Protein AF-A0A348V0J7-F1 (afdb_monomer)

Mean predicted aligned error: 2.27 Å

Secondary structure (DSSP, 8-state):
----HHHHHHHHHHHHHHHHHHTT-S-EE----SSHHHHHHHHHHHHHH-GGGEE-

Sequence (56 aa):
MKINAPLVIKALTGFIREETRKAGFNRVILGLSGGLDSTVCLYLAVRALGPGKVLA

Foldseek 3Di:
DDDPVVVVLVVLLVVLQVVCVVVVHLADEADDPVDPVSVVVQVSNCVNRNPVRYHD

Structure (mmCIF, N/CA/C/O backbone):
data_AF-A0A348V0J7-F1
#
_entry.id   AF-A0A348V0J7-F1
#
loop_
_atom_site.group_PDB
_atom_site.id
_atom_site.type_symbol
_atom_site.label_atom_id
_atom_site.label_alt_id
_atom_site.label_comp_id
_atom_site.label_asym_id
_atom_site.label_entity_id
_atom_site.label_seq_id
_atom_site.pdbx_PDB_ins_code
_atom_site.Cartn_x
_atom_site.Cartn_y
_atom_site.Cartn_z
_atom_s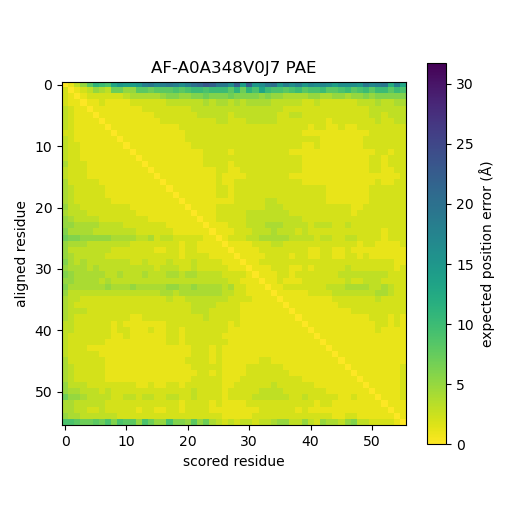ite.occupancy
_atom_site.B_iso_or_equiv
_atom_site.auth_seq_id
_atom_site.auth_comp_id
_atom_site.auth_asym_id
_atom_site.auth_atom_id
_atom_site.pdbx_PDB_model_num
ATOM 1 N N . MET A 1 1 ? 22.094 -10.618 -6.943 1.00 73.00 1 MET A N 1
ATOM 2 C CA . MET A 1 1 ? 21.189 -10.925 -5.810 1.00 73.00 1 MET A CA 1
ATOM 3 C C . MET A 1 1 ? 19.759 -10.975 -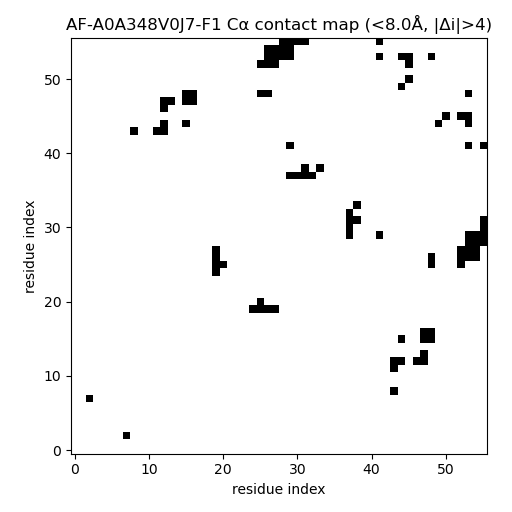6.350 1.00 73.00 1 MET A C 1
ATOM 5 O O . MET A 1 1 ? 19.414 -10.087 -7.117 1.00 73.00 1 MET A O 1
ATOM 9 N N . LYS A 1 2 ? 18.963 -12.018 -6.060 1.00 91.31 2 LYS A N 1
ATOM 10 C CA . LYS A 1 2 ? 17.563 -12.141 -6.526 1.00 91.31 2 LYS A CA 1
ATOM 11 C C . LYS A 1 2 ? 16.607 -12.008 -5.346 1.00 91.31 2 LYS A C 1
ATOM 13 O O . LYS A 1 2 ? 16.844 -12.597 -4.296 1.00 91.31 2 LYS A O 1
ATOM 18 N N . ILE A 1 3 ? 15.526 -11.260 -5.539 1.00 94.88 3 ILE A N 1
ATOM 19 C CA . ILE A 1 3 ? 14.459 -11.136 -4.549 1.00 94.88 3 ILE A CA 1
ATOM 20 C C . ILE A 1 3 ? 13.592 -12.402 -4.541 1.00 94.88 3 ILE A C 1
ATOM 22 O O . ILE A 1 3 ? 13.210 -12.910 -5.596 1.00 94.88 3 ILE A O 1
ATOM 26 N N . ASN A 1 4 ? 13.241 -12.898 -3.354 1.00 97.75 4 ASN A N 1
ATOM 27 C CA . ASN A 1 4 ? 12.164 -13.875 -3.206 1.00 97.75 4 ASN A CA 1
ATOM 28 C C . ASN A 1 4 ? 10.830 -13.114 -3.194 1.00 97.75 4 ASN A C 1
ATOM 30 O O . ASN A 1 4 ? 10.340 -12.709 -2.139 1.00 97.75 4 ASN A O 1
ATOM 34 N N . ALA A 1 5 ? 10.277 -12.860 -4.383 1.00 96.56 5 ALA A N 1
ATOM 35 C CA . ALA A 1 5 ? 9.089 -12.022 -4.530 1.00 96.56 5 ALA A CA 1
ATOM 36 C C . ALA A 1 5 ? 7.874 -12.530 -3.724 1.00 96.56 5 ALA A C 1
ATOM 38 O O . ALA A 1 5 ? 7.257 -11.706 -3.047 1.00 96.56 5 ALA A O 1
ATOM 39 N N . PRO A 1 6 ? 7.545 -13.841 -3.695 1.00 97.56 6 PRO A N 1
ATOM 40 C CA . PRO A 1 6 ? 6.449 -14.346 -2.863 1.00 97.56 6 PRO A CA 1
ATOM 41 C C . PRO A 1 6 ? 6.608 -14.030 -1.370 1.00 97.56 6 PRO A C 1
ATOM 43 O O . PRO A 1 6 ? 5.653 -13.587 -0.727 1.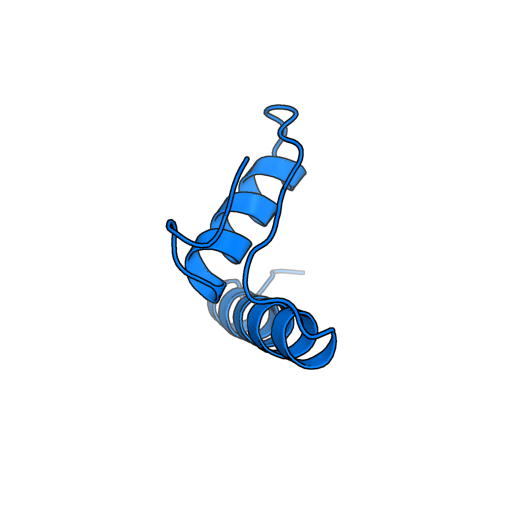00 97.56 6 PRO A O 1
ATOM 46 N N . LEU A 1 7 ? 7.816 -14.211 -0.822 1.00 98.19 7 LEU A N 1
ATOM 47 C CA . LEU A 1 7 ? 8.099 -13.908 0.582 1.00 98.19 7 LEU A CA 1
ATOM 48 C C . LEU A 1 7 ? 7.946 -12.410 0.872 1.00 98.19 7 LEU A C 1
ATOM 50 O O . LEU A 1 7 ? 7.276 -12.031 1.83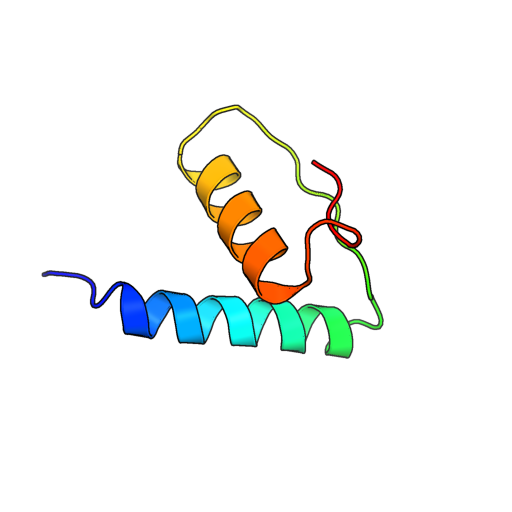2 1.00 98.19 7 LEU A O 1
ATOM 54 N N . VAL A 1 8 ? 8.528 -11.559 0.024 1.00 98.19 8 VAL A N 1
ATOM 55 C CA . VAL A 1 8 ? 8.491 -10.100 0.207 1.00 98.19 8 VAL A CA 1
ATOM 56 C C . VAL A 1 8 ? 7.071 -9.558 0.071 1.00 98.19 8 VAL A C 1
ATOM 58 O O . VAL A 1 8 ? 6.650 -8.731 0.873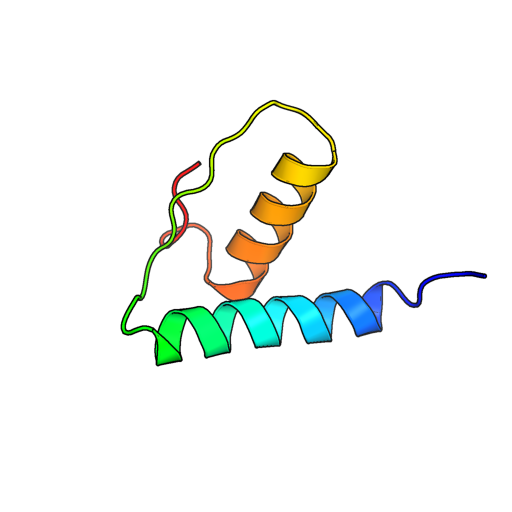 1.00 98.19 8 VAL A O 1
ATOM 61 N N . ILE A 1 9 ? 6.286 -10.078 -0.872 1.00 98.56 9 ILE A N 1
ATOM 62 C CA . ILE A 1 9 ? 4.861 -9.761 -1.003 1.00 98.56 9 ILE A CA 1
ATOM 63 C C . ILE A 1 9 ? 4.108 -10.046 0.301 1.00 98.56 9 ILE A C 1
ATOM 65 O O . ILE A 1 9 ? 3.330 -9.203 0.760 1.00 98.56 9 ILE A O 1
ATOM 69 N N . LYS A 1 10 ? 4.328 -11.223 0.902 1.00 98.62 10 LYS A N 1
ATOM 70 C CA . LYS A 1 10 ? 3.677 -11.609 2.160 1.00 98.62 10 LYS A CA 1
ATOM 71 C C . LYS A 1 10 ? 4.079 -10.667 3.297 1.00 98.62 10 LYS A C 1
ATOM 73 O O . LYS A 1 10 ? 3.213 -10.227 4.047 1.00 98.62 10 LYS A O 1
ATOM 78 N N . ALA A 1 11 ? 5.363 -10.321 3.384 1.00 98.69 11 ALA A N 1
ATOM 79 C CA . ALA A 1 11 ? 5.874 -9.396 4.391 1.00 98.69 11 ALA A CA 1
ATOM 80 C C . ALA A 1 11 ? 5.278 -7.985 4.238 1.00 98.69 11 ALA A C 1
ATOM 82 O O . ALA A 1 11 ? 4.707 -7.454 5.187 1.00 98.69 11 ALA A O 1
ATOM 83 N N . LEU A 1 12 ? 5.334 -7.403 3.035 1.00 98.69 12 LEU A N 1
ATOM 84 C CA . LEU A 1 12 ? 4.862 -6.037 2.781 1.00 98.69 12 LEU A CA 1
ATOM 85 C C . LEU A 1 12 ? 3.345 -5.898 2.943 1.00 98.69 12 LEU A C 1
ATOM 87 O O . LEU A 1 12 ? 2.873 -4.912 3.498 1.00 98.69 12 LEU A O 1
ATOM 91 N N . THR A 1 13 ? 2.563 -6.886 2.506 1.00 98.69 13 THR A N 1
ATOM 92 C CA . THR A 1 13 ? 1.102 -6.841 2.695 1.00 98.69 13 THR A CA 1
ATOM 93 C C . THR A 1 13 ? 0.691 -6.985 4.157 1.00 98.69 13 THR A C 1
ATOM 95 O O . THR A 1 13 ? -0.251 -6.317 4.588 1.00 98.69 13 THR A O 1
ATOM 98 N N . GLY A 1 14 ? 1.404 -7.814 4.929 1.00 98.62 14 GLY A N 1
ATOM 99 C CA . GLY A 1 14 ? 1.239 -7.899 6.380 1.00 98.62 14 GLY A CA 1
ATOM 100 C C . GLY A 1 14 ? 1.553 -6.567 7.057 1.00 98.62 14 GLY A C 1
ATOM 101 O O . GLY A 1 14 ? 0.714 -6.052 7.793 1.00 98.62 14 GLY A O 1
ATOM 102 N N . PH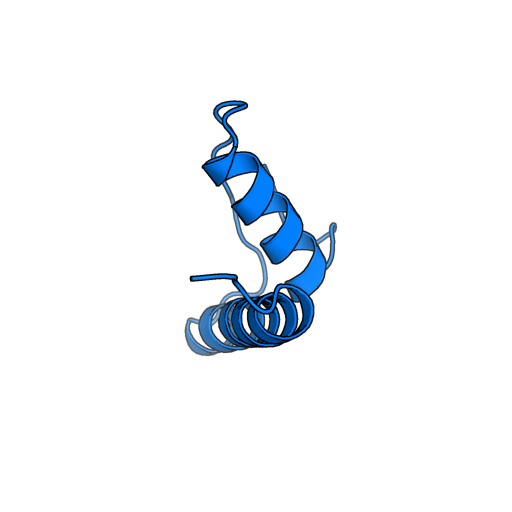E A 1 15 ? 2.701 -5.975 6.716 1.00 98.75 15 PHE A N 1
ATOM 103 C CA . PHE A 1 15 ? 3.129 -4.668 7.213 1.00 98.75 15 PHE A CA 1
ATOM 104 C C . PHE A 1 15 ? 2.099 -3.570 6.920 1.00 98.75 15 PHE A C 1
ATOM 106 O O . PHE A 1 15 ? 1.626 -2.922 7.848 1.00 98.75 15 PHE A O 1
ATOM 113 N N . ILE A 1 16 ? 1.668 -3.408 5.660 1.00 98.62 16 ILE A N 1
ATOM 114 C CA . ILE A 1 16 ? 0.671 -2.391 5.283 1.00 98.62 16 ILE A CA 1
ATOM 115 C C . ILE A 1 16 ? -0.607 -2.559 6.110 1.00 98.62 16 ILE A C 1
ATOM 117 O O . ILE A 1 16 ? -1.133 -1.582 6.638 1.00 98.62 16 ILE A O 1
ATOM 121 N N . ARG A 1 17 ? -1.110 -3.791 6.257 1.00 98.50 17 ARG A N 1
ATOM 122 C CA . ARG A 1 17 ? -2.327 -4.057 7.034 1.00 98.50 17 ARG A CA 1
ATOM 123 C C . ARG A 1 17 ? -2.155 -3.714 8.512 1.00 98.50 17 ARG A C 1
ATOM 125 O O . ARG A 1 17 ? -3.057 -3.126 9.107 1.00 98.50 17 ARG A O 1
ATOM 132 N N . GLU A 1 18 ? -1.045 -4.132 9.106 1.00 98.50 18 GLU A N 1
ATOM 133 C CA . GLU A 1 18 ? -0.796 -3.969 10.533 1.00 98.50 18 GLU A CA 1
ATOM 134 C C . GLU A 1 18 ? -0.546 -2.509 10.900 1.00 98.50 18 GLU A C 1
ATOM 136 O O . GLU A 1 18 ? -1.200 -2.005 11.811 1.00 98.50 18 GLU A O 1
ATOM 141 N N . GLU A 1 19 ? 0.316 -1.819 10.158 1.00 98.50 19 GLU A N 1
ATOM 142 C CA . GLU A 1 19 ? 0.664 -0.426 10.435 1.00 98.50 19 GLU A CA 1
ATOM 143 C C . GLU A 1 19 ? -0.502 0.523 10.149 1.00 98.50 19 GLU A C 1
ATOM 145 O O . GLU A 1 19 ? -0.776 1.405 10.959 1.00 98.50 19 GLU A O 1
ATOM 150 N N . THR A 1 20 ? -1.284 0.280 9.087 1.00 98.12 20 THR A N 1
ATOM 151 C CA . THR A 1 20 ? -2.520 1.050 8.836 1.00 98.12 20 THR A CA 1
ATOM 152 C C . THR A 1 20 ? -3.481 0.940 10.025 1.00 98.12 20 THR A C 1
ATOM 154 O O . THR A 1 20 ? -4.023 1.945 10.484 1.00 98.12 20 THR A O 1
ATOM 157 N N . ARG A 1 21 ? -3.651 -0.273 10.574 1.00 97.62 21 ARG A N 1
ATOM 158 C CA . ARG A 1 21 ? -4.520 -0.517 11.733 1.00 97.62 21 ARG A CA 1
ATOM 159 C C . ARG A 1 21 ? -3.951 0.079 13.023 1.00 97.62 21 ARG A C 1
ATOM 161 O O . ARG A 1 21 ? -4.716 0.661 13.785 1.00 97.62 21 ARG A O 1
ATOM 168 N N . LYS A 1 22 ? -2.647 -0.070 13.285 1.00 98.50 22 LYS A N 1
ATOM 169 C CA . LYS A 1 22 ? -1.977 0.509 14.467 1.00 98.50 22 LYS A CA 1
ATOM 170 C C . LYS A 1 22 ? -2.079 2.031 14.481 1.00 98.50 22 LYS A C 1
ATOM 172 O O . LYS A 1 22 ? -2.279 2.608 15.542 1.00 98.50 22 LYS A O 1
ATOM 177 N N . ALA A 1 23 ? -2.018 2.657 13.309 1.00 98.19 23 ALA A N 1
ATOM 178 C CA . ALA A 1 23 ? -2.227 4.089 13.144 1.00 98.19 23 ALA A CA 1
ATOM 179 C C . ALA A 1 23 ? -3.702 4.527 13.300 1.00 98.19 23 ALA A C 1
ATOM 181 O O . ALA A 1 23 ? -3.993 5.713 13.205 1.00 98.19 23 ALA A O 1
ATOM 182 N N . GLY A 1 24 ? -4.641 3.600 13.537 1.00 98.25 24 GLY A N 1
ATOM 183 C CA . GLY A 1 24 ? -6.064 3.902 13.727 1.00 98.25 24 GLY A CA 1
ATOM 184 C C . GLY A 1 24 ? -6.851 4.105 12.430 1.00 98.25 24 GLY A C 1
ATOM 185 O O . GLY A 1 24 ? -8.009 4.518 12.477 1.00 98.25 24 GLY A O 1
ATOM 186 N N . PHE A 1 25 ? -6.263 3.794 11.271 1.00 97.81 25 PHE A N 1
ATOM 187 C CA . PHE A 1 25 ? -6.905 3.959 9.970 1.00 97.81 25 PHE A CA 1
ATOM 188 C C . PHE A 1 25 ? -7.433 2.634 9.416 1.00 97.81 25 PHE A C 1
ATOM 190 O O . PHE A 1 25 ? -6.975 1.537 9.741 1.00 97.81 25 PHE A O 1
ATOM 197 N N . ASN A 1 26 ? -8.424 2.737 8.533 1.00 94.56 26 ASN A N 1
ATOM 198 C CA . ASN A 1 26 ? -8.997 1.598 7.817 1.00 94.56 26 ASN A CA 1
ATOM 199 C C . ASN A 1 26 ? -9.072 1.814 6.297 1.00 94.56 26 ASN A C 1
ATOM 201 O O . ASN A 1 26 ? -9.581 0.941 5.597 1.00 94.56 26 ASN A O 1
ATOM 205 N N . ARG A 1 27 ? -8.585 2.951 5.791 1.00 97.50 27 ARG A N 1
ATOM 206 C CA . ARG A 1 27 ? -8.512 3.310 4.369 1.00 97.50 27 ARG A CA 1
ATOM 207 C C . ARG A 1 27 ? -7.225 4.085 4.110 1.00 97.50 27 ARG A C 1
ATOM 209 O O . ARG A 1 27 ? -6.712 4.724 5.026 1.00 97.50 27 ARG A O 1
ATOM 216 N N . VAL A 1 28 ? -6.735 4.038 2.877 1.00 98.00 28 VAL A N 1
ATOM 217 C CA . VAL A 1 28 ? -5.538 4.768 2.438 1.00 98.00 28 VAL A CA 1
ATOM 218 C C . VAL A 1 28 ? -5.807 5.506 1.129 1.00 98.0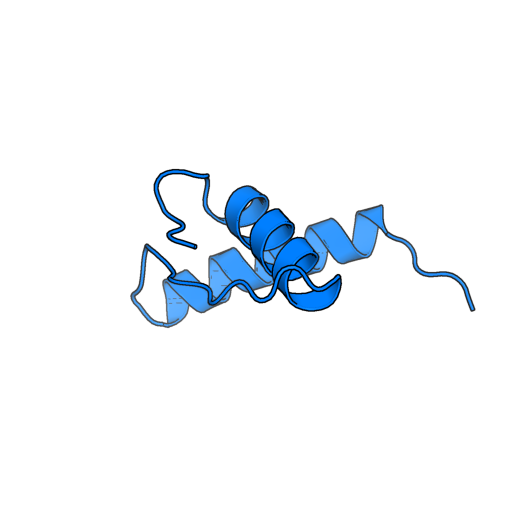0 28 VAL A C 1
ATOM 220 O O . VAL A 1 28 ? -6.618 5.062 0.315 1.00 98.00 28 VAL A O 1
ATOM 223 N N . ILE A 1 29 ? -5.112 6.626 0.939 1.00 98.00 29 ILE A N 1
ATOM 224 C CA . ILE A 1 29 ? -5.068 7.382 -0.314 1.00 98.00 29 ILE A CA 1
ATOM 225 C C . ILE A 1 29 ? -3.637 7.279 -0.845 1.00 98.00 29 ILE A C 1
ATOM 227 O O . ILE A 1 29 ? -2.692 7.491 -0.084 1.00 98.00 29 ILE A O 1
ATOM 231 N N . LEU A 1 30 ? -3.469 6.940 -2.121 1.00 97.19 30 LEU A N 1
ATOM 232 C CA . LEU A 1 30 ? -2.174 6.929 -2.799 1.00 97.19 30 LEU A CA 1
ATOM 233 C C . LEU A 1 30 ? -2.181 7.943 -3.941 1.00 97.19 30 LEU A C 1
ATOM 235 O O . LEU A 1 30 ? -3.164 8.062 -4.652 1.00 97.19 30 LEU A O 1
ATOM 239 N N . GLY A 1 31 ? -1.069 8.646 -4.141 1.00 97.44 31 GLY A N 1
ATOM 240 C CA . GLY A 1 31 ? -0.857 9.421 -5.362 1.00 97.44 31 GLY A CA 1
ATOM 241 C C . GLY A 1 31 ? -0.294 8.531 -6.468 1.00 97.44 31 GLY A C 1
ATOM 242 O O . GLY A 1 31 ? 0.733 7.875 -6.267 1.00 97.44 31 GLY A O 1
ATOM 243 N N . LEU A 1 32 ? -0.931 8.527 -7.640 1.00 97.38 32 LEU A N 1
ATOM 244 C CA . LEU A 1 32 ? -0.442 7.812 -8.818 1.00 97.38 32 LEU A CA 1
ATOM 245 C C . LEU A 1 32 ? 0.248 8.746 -9.806 1.00 97.38 32 LEU A C 1
ATOM 247 O O . LEU A 1 32 ? -0.346 9.677 -10.336 1.00 97.38 32 LEU A O 1
ATOM 251 N N . SER A 1 33 ? 1.508 8.436 -10.106 1.00 97.19 33 SER A N 1
ATOM 252 C CA . SER A 1 33 ? 2.276 9.101 -11.165 1.00 97.19 33 SER A CA 1
ATOM 253 C C . SER A 1 33 ? 2.264 8.338 -12.494 1.00 97.19 33 SER A C 1
ATOM 255 O O . SER A 1 33 ? 2.741 8.857 -13.497 1.00 97.19 33 SER A O 1
ATOM 257 N N . GLY A 1 34 ? 1.795 7.085 -12.494 1.00 95.44 34 GLY A N 1
ATOM 258 C CA . GLY A 1 34 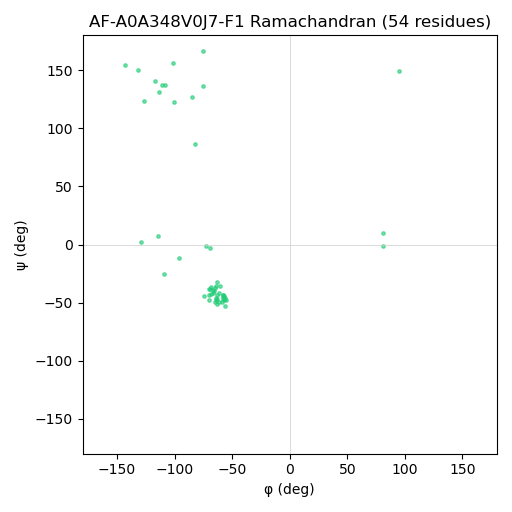? 1.968 6.140 -13.606 1.00 95.44 34 GLY A CA 1
ATOM 259 C C . GLY A 1 34 ? 3.339 5.446 -13.636 1.00 95.44 34 GLY A C 1
ATOM 260 O O . GLY A 1 34 ? 3.580 4.602 -14.494 1.00 95.44 34 GLY A O 1
ATOM 261 N N . GLY A 1 35 ? 4.237 5.769 -12.700 1.00 98.25 35 GLY A N 1
ATOM 262 C CA . GLY A 1 35 ? 5.533 5.106 -12.554 1.00 98.25 35 GLY A CA 1
ATOM 263 C C . GLY A 1 35 ? 5.440 3.711 -11.925 1.00 98.25 35 GLY A C 1
ATOM 264 O O . GLY A 1 35 ? 4.430 3.335 -11.323 1.00 98.25 35 GLY A O 1
ATOM 265 N N . LEU A 1 36 ? 6.534 2.949 -12.027 1.00 97.88 36 LEU A N 1
ATOM 266 C CA . LEU A 1 36 ? 6.636 1.598 -11.467 1.00 97.88 36 LEU A CA 1
ATOM 267 C C . LEU A 1 36 ? 6.360 1.586 -9.957 1.00 97.88 36 LEU A C 1
ATOM 269 O O . LEU A 1 36 ? 5.552 0.788 -9.486 1.00 97.88 36 LEU A O 1
ATOM 273 N N . ASP A 1 37 ? 6.983 2.501 -9.217 1.00 97.69 37 ASP A N 1
ATOM 274 C CA . ASP A 1 37 ? 6.931 2.505 -7.754 1.00 97.69 37 ASP A CA 1
ATOM 275 C C . ASP A 1 37 ? 5.515 2.764 -7.233 1.00 97.69 37 ASP A C 1
ATOM 277 O O . ASP A 1 37 ? 4.997 1.995 -6.423 1.00 97.69 37 ASP A O 1
ATOM 281 N N . SER A 1 38 ? 4.847 3.804 -7.744 1.00 97.75 38 SER A N 1
ATOM 282 C CA . SER A 1 38 ? 3.476 4.141 -7.340 1.00 97.75 38 SER A CA 1
ATOM 283 C C . SER A 1 38 ? 2.482 3.038 -7.725 1.00 97.75 38 SER A C 1
ATOM 285 O O . SER A 1 38 ? 1.595 2.706 -6.935 1.00 97.75 38 SER A O 1
ATOM 287 N N . THR A 1 39 ? 2.689 2.379 -8.869 1.00 98.25 39 THR A N 1
ATOM 288 C CA . THR A 1 39 ? 1.870 1.239 -9.314 1.00 98.25 39 THR A CA 1
ATOM 289 C C . THR A 1 39 ? 2.064 0.000 -8.430 1.00 98.25 39 THR A C 1
ATOM 291 O O . THR A 1 39 ? 1.089 -0.660 -8.060 1.00 98.25 39 THR A O 1
ATOM 294 N N . VAL A 1 40 ? 3.303 -0.317 -8.038 1.00 97.88 40 VAL A N 1
ATOM 295 C CA . VAL A 1 40 ? 3.596 -1.438 -7.126 1.00 97.88 40 VAL A CA 1
ATOM 296 C C . VAL A 1 40 ? 3.037 -1.162 -5.729 1.00 97.88 40 VAL A C 1
ATOM 298 O O . VAL A 1 40 ? 2.427 -2.055 -5.133 1.00 97.88 40 VAL A O 1
ATOM 301 N N . CYS A 1 41 ? 3.176 0.066 -5.222 1.00 98.25 41 CYS A N 1
ATOM 302 C CA . CYS A 1 41 ? 2.571 0.484 -3.957 1.00 98.25 41 CYS A CA 1
ATOM 303 C C . CYS A 1 41 ? 1.047 0.313 -3.975 1.00 98.25 41 CYS A C 1
ATOM 305 O O . CYS A 1 41 ? 0.498 -0.290 -3.050 1.00 98.25 41 CYS A O 1
ATOM 307 N N . LEU A 1 42 ? 0.371 0.754 -5.045 1.00 98.50 42 LEU A N 1
ATOM 308 C CA . LEU A 1 42 ? -1.072 0.558 -5.213 1.00 98.50 42 LEU A CA 1
ATOM 309 C C . LEU A 1 42 ? -1.447 -0.924 -5.191 1.00 98.50 42 LEU A C 1
ATOM 311 O O . LEU A 1 42 ? -2.337 -1.333 -4.443 1.00 98.50 42 LEU A O 1
ATOM 315 N N . TYR A 1 43 ? -0.748 -1.740 -5.980 1.00 98.31 43 TYR A N 1
ATOM 316 C CA . TYR A 1 43 ? -1.008 -3.173 -6.064 1.00 98.31 43 TYR A CA 1
ATOM 317 C C . TYR A 1 43 ? -0.895 -3.865 -4.698 1.00 98.31 43 TYR A C 1
ATOM 319 O O . TYR A 1 43 ? -1.760 -4.660 -4.313 1.00 98.31 43 TYR A O 1
ATOM 327 N N . LEU A 1 44 ? 0.152 -3.545 -3.935 1.00 98.62 44 LEU A N 1
ATOM 328 C CA . LEU A 1 44 ? 0.359 -4.103 -2.600 1.00 98.62 44 LEU A CA 1
ATOM 329 C C . LEU A 1 44 ? -0.661 -3.574 -1.585 1.00 98.62 44 LEU A C 1
ATOM 331 O O . LEU A 1 44 ? -1.146 -4.363 -0.772 1.00 98.62 44 LEU A O 1
ATOM 335 N N . ALA A 1 45 ? -1.040 -2.295 -1.653 1.00 98.56 45 ALA A N 1
ATOM 336 C CA . ALA A 1 45 ? -2.066 -1.711 -0.789 1.00 98.56 45 ALA A CA 1
ATOM 337 C C . ALA A 1 45 ? -3.440 -2.364 -1.013 1.00 98.56 45 ALA A C 1
ATOM 339 O O . ALA A 1 45 ? -4.084 -2.795 -0.051 1.00 98.56 45 ALA A O 1
ATOM 340 N N . VAL A 1 46 ? -3.854 -2.531 -2.275 1.00 98.56 46 VAL A N 1
ATOM 341 C CA . VAL A 1 46 ? -5.105 -3.219 -2.637 1.00 98.56 46 VAL A CA 1
ATOM 342 C C . VAL A 1 46 ? -5.078 -4.673 -2.175 1.00 98.56 46 VAL A C 1
ATOM 344 O O . VAL A 1 46 ? -6.058 -5.151 -1.609 1.00 98.56 46 VAL A O 1
ATOM 347 N N . ARG A 1 47 ? -3.953 -5.378 -2.335 1.00 98.50 47 ARG A N 1
ATOM 348 C CA . ARG A 1 47 ? -3.804 -6.753 -1.834 1.00 98.50 47 ARG A CA 1
ATOM 349 C C . ARG A 1 47 ? -3.868 -6.831 -0.301 1.00 98.50 47 ARG A C 1
ATOM 351 O O . ARG A 1 47 ? -4.401 -7.797 0.242 1.00 98.50 47 ARG A O 1
ATOM 358 N N . ALA A 1 48 ? -3.313 -5.847 0.404 1.00 98.44 48 ALA A N 1
ATOM 359 C CA . ALA A 1 48 ? -3.264 -5.830 1.864 1.00 98.44 48 ALA A CA 1
ATOM 360 C C . ALA A 1 48 ? -4.624 -5.504 2.502 1.00 98.44 48 ALA A C 1
ATOM 362 O O . ALA A 1 48 ? -5.019 -6.160 3.478 1.00 98.44 48 ALA A O 1
ATOM 363 N N . LEU A 1 49 ? -5.324 -4.505 1.956 1.00 98.25 49 LEU A N 1
ATOM 364 C CA . LEU A 1 49 ? -6.504 -3.882 2.563 1.00 98.25 49 LEU A CA 1
ATOM 365 C C . LEU A 1 49 ? -7.814 -4.223 1.832 1.00 98.25 49 LEU A C 1
ATOM 367 O O . LEU A 1 49 ? -8.871 -4.241 2.460 1.00 98.25 49 LEU A O 1
ATOM 371 N N . GLY A 1 50 ? -7.751 -4.546 0.541 1.00 98.25 50 GLY A N 1
ATOM 372 C CA . GLY A 1 50 ? -8.899 -4.714 -0.352 1.00 98.25 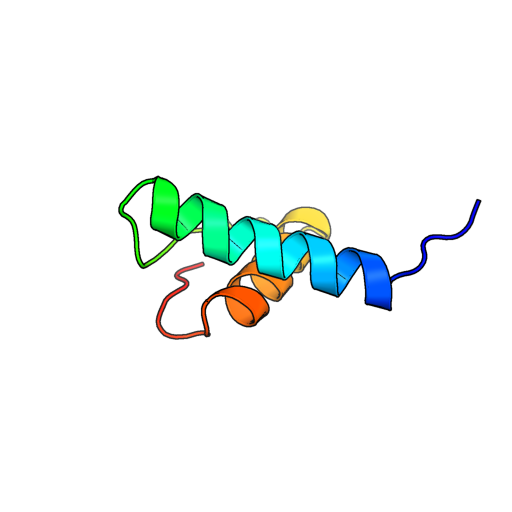50 GLY A CA 1
ATOM 373 C C . GLY A 1 50 ? -9.218 -3.431 -1.139 1.00 98.25 50 GLY A C 1
ATOM 374 O O . GLY A 1 50 ? -9.004 -2.330 -0.628 1.00 98.25 50 GLY A O 1
ATOM 375 N N . PRO A 1 51 ? -9.762 -3.541 -2.367 1.00 97.81 51 PRO A N 1
ATOM 376 C CA . PRO A 1 51 ? -9.938 -2.398 -3.271 1.00 97.81 51 PRO A CA 1
ATOM 377 C C . PRO A 1 51 ? -10.891 -1.325 -2.726 1.00 97.81 51 PRO A C 1
ATOM 379 O O . PRO A 1 51 ? -10.653 -0.145 -2.924 1.00 97.81 51 PRO A O 1
ATOM 382 N N . GLY A 1 52 ? -11.917 -1.698 -1.950 1.00 98.19 52 GLY A N 1
ATOM 383 C CA . GLY A 1 52 ? -12.849 -0.735 -1.340 1.00 98.19 52 GLY A CA 1
ATOM 384 C C . GLY A 1 52 ? -12.253 0.133 -0.221 1.00 98.19 52 GLY A C 1
ATOM 385 O O . GLY A 1 52 ? -12.953 0.975 0.339 1.00 98.19 52 GLY A O 1
ATOM 386 N N . LYS A 1 53 ? -10.985 -0.088 0.148 1.00 98.12 53 LYS A N 1
ATOM 387 C CA . LYS A 1 53 ? -10.268 0.666 1.189 1.00 98.12 53 LYS A CA 1
ATOM 388 C C . LYS A 1 53 ? -9.093 1.475 0.636 1.00 98.12 53 LYS A C 1
ATOM 390 O O . LYS A 1 53 ? -8.334 2.039 1.422 1.00 98.12 53 LYS A O 1
ATOM 395 N N . VAL A 1 54 ? -8.937 1.530 -0.685 1.00 98.56 54 VAL A N 1
ATOM 396 C CA . VAL A 1 54 ? -7.838 2.231 -1.350 1.00 98.56 54 VAL A CA 1
ATOM 397 C C . VAL A 1 54 ? -8.415 3.205 -2.370 1.00 98.56 54 VAL A C 1
ATOM 399 O O . VAL A 1 54 ? -9.167 2.797 -3.250 1.00 98.56 54 VAL A O 1
ATOM 402 N N . LEU A 1 55 ? -8.058 4.480 -2.243 1.00 98.31 55 LEU A N 1
ATOM 403 C CA . LEU A 1 55 ? -8.290 5.510 -3.256 1.00 98.31 55 LEU A CA 1
ATOM 404 C C . LEU A 1 55 ? -6.943 5.864 -3.892 1.00 98.31 55 LEU A C 1
ATOM 406 O O . LEU A 1 55 ? -5.945 5.959 -3.176 1.00 98.31 55 LEU A O 1
ATOM 410 N N . ALA A 1 56 ? -6.911 6.021 -5.210 1.00 92.50 56 ALA A N 1
ATOM 411 C CA . ALA A 1 56 ? -5.692 6.239 -5.976 1.00 92.50 56 ALA A CA 1
ATOM 412 C C . ALA A 1 56 ? -5.905 7.299 -7.058 1.00 92.50 56 ALA A C 1
ATOM 414 O O . ALA A 1 56 ? -7.058 7.378 -7.543 1.00 92.50 56 ALA A O 1
#

Radius of gyration: 11.71 Å; Cα contacts (8 Å, |Δi|>4): 50; chains: 1; bounding box: 34×24×28 Å

Nearest PDB structures (foldseek):
  2e18-assembly1_B  TM=9.159E-01  e=1.871E-02  Pyrococcus horikoshii OT3
  3n05-assembly1_A  TM=9.621E-01  e=5.494E-02  Streptomyces avermitilis
  3n05-assembly1_B  TM=8.921E-01  e=6.286E-02  Streptomyces avermitilis
  2jan-assembly1_A  TM=4.355E-01  e=3.574E+00  Mycobacterium tuberculosis H37Rv
  2jan-assembly2_B  TM=4.358E-01  e=4.374E+00  Mycobacterium tuberculosis H37Rv

pLDDT: mean 97.3, std 3.57, range [73.0, 98.75]

Solvent-accessible surface area (backbone atoms only — not comparable to full-atom values): 3327 Å² total; per-residue (Å²): 142,83,82,62,59,72,61,50,51,54,51,51,24,49,46,54,42,48,52,39,47,73,72,73,42,81,62,50,79,48,80,73,81,85,44,72,66,43,52,52,51,50,54,42,49,30,72,38,67,34,64,96,30,52,46,106